Protein AF-A0A091FMA5-F1 (afdb_monomer_lite)

Secondary structure (DSSP, 8-state):
-HHHHHHHHHHHHHHHTTS-HHHHT-HHHHHHHHHHHHHHHT--

Sequence (44 aa):
LDTRRNFFTMRVVRHWHRLPRETVAAPSLEVFKARLDGALGSLV

pLDDT: mean 73.14, std 7.26, range [55.97, 85.0]

Structure (mmCIF, N/CA/C/O backbone):
data_AF-A0A091FMA5-F1
#
_entry.id   AF-A0A091FMA5-F1
#
loop_
_atom_site.group_PDB
_atom_site.id
_atom_site.type_symbol
_atom_site.label_atom_id
_atom_site.label_alt_id
_atom_site.label_comp_id
_atom_site.label_asym_id
_atom_site.label_entity_id
_atom_site.label_seq_id
_atom_site.pdbx_PDB_ins_code
_atom_site.Cartn_x
_atom_site.Cartn_y
_atom_site.Cartn_z
_atom_site.occupancy
_atom_site.B_iso_or_equiv
_atom_site.auth_seq_id
_atom_site.auth_comp_id
_atom_site.auth_asym_id
_atom_site.auth_atom_id
_atom_site.pdbx_PDB_model_num
ATOM 1 N N . LEU A 1 1 ? 23.247 -2.224 2.874 1.00 61.78 1 LEU A N 1
ATOM 2 C CA . LEU A 1 1 ? 22.027 -1.544 2.367 1.00 61.78 1 LEU A CA 1
ATOM 3 C C . LEU A 1 1 ? 20.808 -2.483 2.312 1.00 61.78 1 LEU A C 1
ATOM 5 O O . LEU A 1 1 ? 19.697 -1.994 2.469 1.00 61.78 1 LEU A O 1
ATOM 9 N N . ASP A 1 2 ? 20.981 -3.808 2.226 1.00 61.25 2 ASP A N 1
ATOM 10 C CA . ASP A 1 2 ? 19.874 -4.790 2.224 1.00 61.25 2 ASP A CA 1
ATOM 11 C C . ASP A 1 2 ? 19.073 -4.939 3.525 1.00 61.25 2 ASP A C 1
ATOM 13 O O . ASP A 1 2 ? 17.864 -5.172 3.487 1.00 61.25 2 ASP A O 1
ATOM 17 N N . THR A 1 3 ? 19.695 -4.754 4.691 1.00 67.56 3 THR A N 1
ATOM 18 C CA . THR A 1 3 ? 19.028 -4.981 5.987 1.00 67.56 3 THR A CA 1
ATOM 19 C C . THR A 1 3 ? 17.832 -4.051 6.207 1.00 67.56 3 THR A C 1
ATOM 21 O O . THR A 1 3 ? 16.814 -4.465 6.758 1.00 67.56 3 THR A O 1
ATOM 24 N N . ARG A 1 4 ? 17.911 -2.800 5.724 1.00 67.62 4 ARG A N 1
ATOM 25 C CA . ARG A 1 4 ? 16.813 -1.826 5.830 1.00 67.62 4 ARG A CA 1
ATOM 26 C C . ARG A 1 4 ? 15.636 -2.223 4.933 1.00 67.62 4 ARG A C 1
ATOM 28 O O . ARG A 1 4 ? 14.499 -2.185 5.391 1.00 67.62 4 ARG A O 1
ATOM 35 N N . ARG A 1 5 ? 15.901 -2.647 3.693 1.00 68.38 5 ARG A N 1
ATOM 36 C CA . ARG A 1 5 ? 14.872 -3.071 2.728 1.00 68.38 5 ARG A CA 1
ATOM 37 C C . ARG A 1 5 ? 14.112 -4.307 3.220 1.00 68.38 5 ARG A C 1
ATOM 39 O O . ARG A 1 5 ? 12.887 -4.282 3.258 1.00 68.38 5 ARG A O 1
ATOM 46 N N . ASN A 1 6 ? 14.822 -5.325 3.708 1.00 69.62 6 ASN A N 1
ATOM 47 C CA . ASN A 1 6 ? 14.196 -6.541 4.241 1.00 69.62 6 ASN A CA 1
ATOM 48 C C . ASN A 1 6 ? 13.352 -6.268 5.494 1.00 69.62 6 ASN A C 1
ATOM 50 O O . ASN A 1 6 ? 12.272 -6.837 5.651 1.00 69.62 6 ASN A O 1
ATOM 54 N N . PHE A 1 7 ? 13.790 -5.348 6.358 1.00 70.12 7 PHE A N 1
ATOM 55 C CA . PHE A 1 7 ? 13.035 -4.972 7.552 1.00 70.12 7 PHE A CA 1
ATOM 56 C C . PHE A 1 7 ? 11.710 -4.274 7.221 1.00 70.12 7 PHE A C 1
ATOM 58 O O . PHE A 1 7 ? 10.687 -4.572 7.843 1.00 70.12 7 PHE A O 1
ATOM 65 N N . PHE A 1 8 ? 11.704 -3.382 6.223 1.00 68.56 8 PHE A N 1
ATOM 66 C CA . PHE A 1 8 ? 10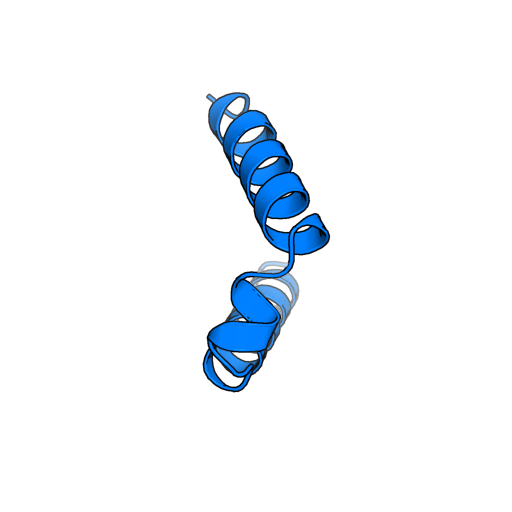.474 -2.748 5.745 1.00 68.56 8 PHE A CA 1
ATOM 67 C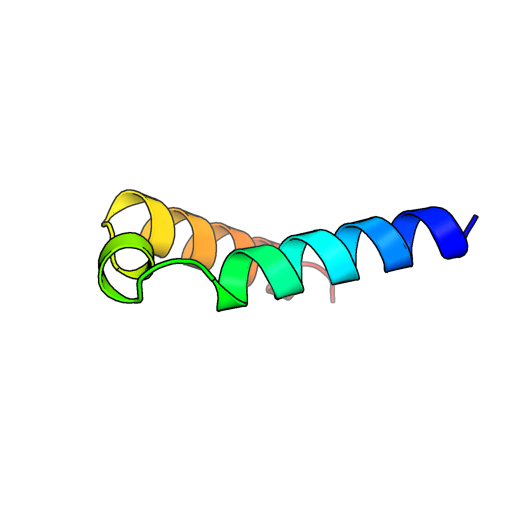 C . PHE A 1 8 ? 9.502 -3.782 5.173 1.00 68.56 8 PHE A C 1
ATOM 69 O O . PHE A 1 8 ? 8.346 -3.811 5.593 1.00 68.56 8 PHE A O 1
ATOM 76 N N . THR A 1 9 ? 9.974 -4.691 4.317 1.00 73.75 9 THR A N 1
ATOM 77 C CA . THR A 1 9 ? 9.135 -5.759 3.756 1.00 73.75 9 THR A CA 1
ATOM 78 C C . THR A 1 9 ? 8.558 -6.658 4.851 1.00 73.75 9 THR A C 1
ATOM 80 O O . THR A 1 9 ? 7.351 -6.883 4.890 1.00 73.75 9 THR A O 1
ATOM 83 N N . MET A 1 10 ? 9.373 -7.111 5.810 1.00 77.94 10 MET A N 1
ATOM 84 C CA . MET A 1 10 ? 8.895 -7.963 6.907 1.00 77.94 10 MET A CA 1
ATOM 85 C C . MET A 1 10 ? 7.887 -7.253 7.821 1.00 77.94 10 MET A C 1
ATOM 87 O O . MET A 1 10 ? 6.942 -7.888 8.296 1.00 77.94 10 MET A O 1
ATOM 91 N N . ARG A 1 11 ? 8.060 -5.948 8.078 1.00 77.00 11 ARG A N 1
ATOM 92 C CA . ARG A 1 11 ? 7.099 -5.159 8.865 1.00 77.00 11 ARG A CA 1
ATOM 93 C C . ARG A 1 11 ? 5.769 -4.997 8.142 1.00 77.00 11 ARG A C 1
ATOM 95 O O . ARG A 1 11 ? 4.733 -5.199 8.770 1.00 77.00 11 ARG A O 1
ATOM 102 N N . VAL A 1 12 ? 5.800 -4.678 6.850 1.00 73.56 12 VAL A N 1
ATOM 103 C CA . VAL A 1 12 ? 4.594 -4.520 6.028 1.00 73.56 12 VAL A CA 1
ATOM 104 C C . VAL A 1 12 ? 3.840 -5.844 5.927 1.00 73.56 12 VAL A C 1
ATOM 106 O O . VAL A 1 12 ? 2.649 -5.872 6.212 1.00 73.56 12 VAL A O 1
ATOM 109 N N . VAL A 1 13 ? 4.527 -6.958 5.648 1.00 74.50 13 VAL A N 1
ATOM 110 C CA . VAL A 1 13 ? 3.906 -8.294 5.564 1.00 74.50 13 VAL A CA 1
ATOM 111 C C . VAL A 1 13 ? 3.283 -8.713 6.899 1.00 74.50 13 VAL A C 1
ATOM 113 O O . VAL A 1 13 ? 2.147 -9.179 6.937 1.00 74.50 13 VAL A O 1
ATOM 116 N N . ARG A 1 14 ? 3.981 -8.498 8.023 1.00 77.44 14 ARG A N 1
ATOM 117 C CA . ARG A 1 14 ? 3.446 -8.807 9.360 1.00 77.44 14 ARG A CA 1
ATOM 118 C C . ARG A 1 14 ? 2.239 -7.937 9.716 1.00 77.44 14 ARG A C 1
ATOM 120 O O . ARG A 1 14 ? 1.331 -8.413 10.393 1.00 77.44 14 ARG A O 1
ATOM 127 N N . HIS A 1 15 ? 2.242 -6.673 9.300 1.00 72.12 15 HIS A N 1
ATOM 128 C CA . HIS A 1 15 ? 1.119 -5.766 9.515 1.00 72.12 15 HIS A CA 1
ATOM 129 C C . HIS A 1 15 ? -0.082 -6.167 8.654 1.00 72.12 15 HIS A C 1
ATOM 131 O O . HIS A 1 15 ? -1.196 -6.222 9.160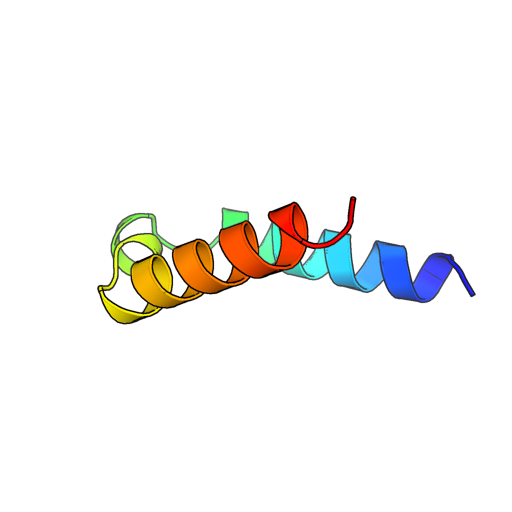 1.00 72.12 15 HIS A O 1
ATOM 137 N N . TRP A 1 16 ? 0.158 -6.573 7.407 1.00 75.31 16 TRP A N 1
ATOM 138 C CA . TRP A 1 16 ? -0.863 -7.090 6.500 1.00 75.31 16 TRP A CA 1
ATOM 139 C C . TRP A 1 16 ? -1.548 -8.349 7.037 1.00 75.31 16 TRP A C 1
ATOM 141 O O . TRP A 1 16 ? -2.766 -8.464 6.986 1.00 75.31 16 TRP A O 1
ATOM 151 N N . HIS A 1 17 ? -0.777 -9.256 7.644 1.00 70.06 17 HIS A N 1
ATOM 152 C CA . HIS A 1 17 ? -1.298 -10.475 8.271 1.00 70.06 17 HIS A CA 1
ATOM 153 C C . HIS A 1 17 ? -2.186 -10.217 9.501 1.00 70.06 17 HIS A C 1
ATOM 155 O O . HIS A 1 17 ? -2.889 -11.124 9.944 1.00 70.06 17 HIS A O 1
ATOM 161 N N . ARG A 1 18 ? -2.119 -9.008 10.077 1.00 78.56 18 ARG A N 1
ATOM 162 C CA . ARG A 1 18 ? -2.918 -8.567 11.231 1.00 78.56 18 ARG A CA 1
ATOM 163 C C . ARG A 1 18 ? -4.123 -7.712 10.839 1.00 78.56 18 ARG A C 1
ATOM 165 O O . ARG A 1 18 ? -4.918 -7.386 11.717 1.00 78.56 18 ARG A O 1
ATOM 172 N N . LEU A 1 19 ? -4.251 -7.325 9.570 1.00 73.69 19 LEU A N 1
ATOM 173 C CA . LEU A 1 19 ? -5.395 -6.550 9.105 1.00 73.69 19 LEU A CA 1
ATOM 174 C C . LEU A 1 19 ? -6.598 -7.480 8.874 1.00 73.69 19 LEU A C 1
ATOM 176 O O . LEU A 1 19 ? -6.425 -8.557 8.295 1.00 73.69 19 LEU A O 1
ATOM 180 N N . PRO A 1 20 ? -7.812 -7.086 9.305 1.00 68.62 20 PRO A N 1
ATOM 181 C CA . PRO A 1 20 ? -9.023 -7.842 9.018 1.00 68.62 20 PRO A CA 1
ATOM 182 C C . PRO A 1 20 ? -9.199 -7.985 7.508 1.00 68.62 20 PRO A C 1
ATOM 184 O O . PRO A 1 20 ? -9.027 -7.022 6.755 1.00 68.62 20 PRO A O 1
ATOM 187 N N . ARG A 1 21 ? -9.561 -9.186 7.054 1.00 67.19 21 ARG A N 1
ATOM 188 C CA . ARG A 1 21 ? -9.804 -9.475 5.633 1.00 67.19 21 ARG A CA 1
ATOM 189 C C . ARG A 1 21 ? -10.857 -8.538 5.033 1.00 67.19 21 ARG A C 1
ATOM 191 O O . ARG A 1 21 ? -10.741 -8.195 3.861 1.00 67.19 21 ARG A O 1
ATOM 198 N N . GLU A 1 22 ? -11.818 -8.071 5.831 1.00 62.31 22 GLU A N 1
ATOM 199 C CA . GLU A 1 22 ? -12.827 -7.098 5.401 1.00 62.31 22 GLU A CA 1
ATOM 200 C C . GLU A 1 22 ? -12.223 -5.709 5.140 1.00 62.31 22 GLU A C 1
ATOM 202 O O . GLU A 1 22 ? -12.581 -5.053 4.165 1.00 62.31 22 GLU A O 1
ATOM 207 N N . THR A 1 23 ? -11.249 -5.269 5.947 1.00 61.50 23 THR A N 1
ATOM 208 C CA . THR A 1 23 ? -10.503 -4.018 5.706 1.00 61.50 23 THR A CA 1
ATOM 209 C C . THR A 1 23 ? -9.602 -4.137 4.474 1.00 61.50 23 THR A C 1
ATOM 211 O O . THR A 1 23 ? -9.324 -3.146 3.800 1.00 61.50 23 THR A O 1
ATOM 214 N N . VAL A 1 24 ? -9.180 -5.365 4.155 1.00 60.78 24 VAL A N 1
ATOM 215 C CA . VAL A 1 24 ? -8.374 -5.691 2.973 1.00 60.78 24 VAL A CA 1
ATOM 216 C C . VAL A 1 24 ? -9.203 -5.731 1.672 1.00 60.78 24 VAL A C 1
ATOM 218 O O . VAL A 1 24 ? -8.627 -5.671 0.588 1.00 60.78 24 VAL A O 1
ATOM 221 N N . ALA A 1 25 ? -10.535 -5.779 1.762 1.00 66.38 25 ALA A N 1
ATOM 222 C CA . ALA A 1 25 ? -11.461 -5.782 0.623 1.00 66.38 25 ALA A CA 1
ATOM 223 C C . ALA A 1 25 ? -12.166 -4.426 0.410 1.00 66.38 25 ALA A C 1
ATOM 225 O O . ALA A 1 25 ? -13.177 -4.341 -0.287 1.00 66.38 25 ALA A O 1
ATOM 226 N N . ALA A 1 26 ? -11.653 -3.350 1.014 1.00 72.69 26 ALA A N 1
ATOM 227 C CA . ALA A 1 26 ? -12.158 -2.010 0.750 1.00 72.69 26 ALA A CA 1
ATOM 228 C C . ALA A 1 26 ? -11.912 -1.628 -0.728 1.00 72.69 26 ALA A C 1
ATOM 230 O O . ALA A 1 26 ? -10.819 -1.889 -1.243 1.00 72.69 26 ALA A O 1
ATOM 231 N N . PRO A 1 27 ? -12.857 -0.942 -1.403 1.00 74.56 27 PRO A N 1
ATOM 232 C CA . PRO A 1 27 ? -12.707 -0.536 -2.805 1.00 74.56 27 PRO A CA 1
ATOM 233 C C . PRO A 1 27 ? -11.407 0.229 -3.094 1.00 74.56 27 PRO A C 1
ATOM 235 O O . PRO A 1 27 ? -10.811 0.079 -4.157 1.00 74.56 27 PRO A O 1
ATOM 238 N N . SER A 1 28 ? -10.921 1.016 -2.130 1.00 77.94 28 SER A N 1
ATOM 239 C CA . SER A 1 28 ? -9.657 1.750 -2.236 1.00 77.94 28 SER A CA 1
ATOM 240 C C . SER A 1 28 ? -8.421 0.844 -2.238 1.00 77.94 28 SER A C 1
ATOM 242 O O . SER A 1 28 ? -7.437 1.168 -2.904 1.00 77.94 28 SER A O 1
ATOM 244 N N . LEU A 1 29 ? -8.456 -0.288 -1.528 1.00 76.12 29 LEU A N 1
ATOM 245 C CA . LEU A 1 29 ? -7.324 -1.205 -1.430 1.00 76.12 29 LEU A CA 1
ATOM 246 C C . LEU A 1 29 ? -7.234 -2.144 -2.631 1.00 76.12 29 LEU A C 1
ATOM 248 O O . LEU A 1 29 ? -6.132 -2.435 -3.081 1.00 76.12 29 LEU A O 1
ATOM 252 N N . GLU A 1 30 ? -8.368 -2.567 -3.186 1.00 79.44 30 GLU A N 1
ATOM 253 C CA . GLU A 1 30 ? -8.394 -3.332 -4.438 1.00 79.44 30 GLU A CA 1
ATOM 254 C C . GLU A 1 30 ? -7.863 -2.492 -5.607 1.00 79.44 30 GLU A C 1
ATOM 256 O O . GLU A 1 30 ? -7.019 -2.950 -6.375 1.00 79.44 30 GLU A O 1
A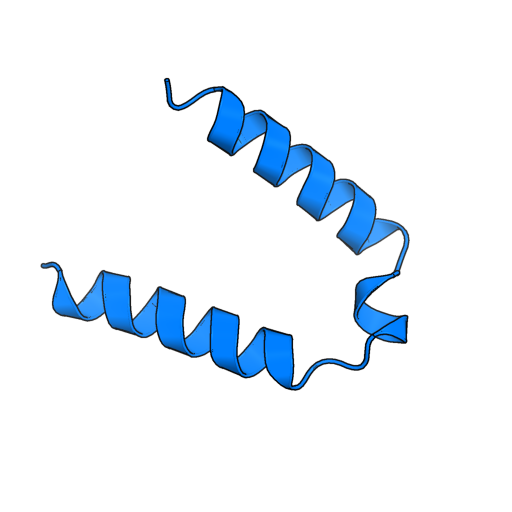TOM 261 N N . VAL A 1 31 ? -8.237 -1.208 -5.671 1.00 81.44 31 VAL A N 1
ATOM 262 C CA . VAL A 1 31 ? -7.653 -0.259 -6.635 1.00 81.44 31 VAL A CA 1
ATOM 263 C C . VAL A 1 31 ? -6.152 -0.066 -6.390 1.00 81.44 31 VAL A C 1
ATOM 265 O O . VAL A 1 31 ? -5.378 0.039 -7.341 1.00 81.44 31 VAL A O 1
ATOM 268 N N . PHE A 1 32 ? -5.715 -0.032 -5.130 1.00 81.00 32 PHE A N 1
ATOM 269 C CA . PHE A 1 32 ? -4.297 0.074 -4.788 1.00 81.00 32 PHE A CA 1
ATOM 270 C C . PHE A 1 32 ? -3.498 -1.175 -5.192 1.00 81.00 32 PHE A C 1
ATOM 272 O O . PHE A 1 32 ? -2.426 -1.031 -5.778 1.00 81.00 32 PHE A O 1
ATOM 279 N N . LYS A 1 33 ? -4.024 -2.385 -4.957 1.00 78.94 33 LYS A N 1
ATOM 280 C CA . LYS A 1 33 ? -3.417 -3.646 -5.416 1.00 78.94 33 LYS A CA 1
ATOM 281 C C . LYS A 1 33 ? -3.330 -3.706 -6.935 1.00 78.94 33 LYS A C 1
ATOM 283 O O . LYS A 1 33 ? -2.242 -3.921 -7.441 1.00 78.94 33 LYS A O 1
ATOM 288 N N . ALA A 1 34 ? -4.406 -3.389 -7.659 1.00 84.62 34 ALA A N 1
ATOM 289 C CA . ALA A 1 34 ? -4.391 -3.375 -9.124 1.00 84.62 34 ALA A CA 1
ATOM 290 C C . ALA A 1 34 ? -3.319 -2.424 -9.694 1.00 84.62 34 ALA A C 1
ATOM 292 O O . ALA A 1 34 ? -2.654 -2.739 -10.680 1.00 84.62 34 ALA A O 1
ATOM 293 N N . ARG A 1 35 ? -3.107 -1.266 -9.049 1.00 84.31 35 ARG A N 1
ATOM 294 C CA . ARG A 1 35 ? -2.025 -0.334 -9.409 1.00 84.31 35 ARG A CA 1
ATOM 295 C C . ARG A 1 35 ? -0.639 -0.891 -9.086 1.00 84.31 35 ARG A C 1
ATOM 297 O O . ARG A 1 35 ? 0.276 -0.700 -9.880 1.00 84.31 35 ARG A O 1
ATOM 304 N N . LEU A 1 36 ? -0.478 -1.557 -7.942 1.00 84.06 36 LEU A N 1
ATOM 305 C CA . LEU A 1 36 ? 0.776 -2.213 -7.568 1.00 84.06 36 LEU A CA 1
ATOM 306 C C . LEU A 1 36 ? 1.112 -3.375 -8.502 1.00 84.06 36 LEU A C 1
ATOM 308 O O . LEU A 1 36 ? 2.243 -3.451 -8.962 1.00 84.06 36 LEU A O 1
ATOM 312 N N . ASP A 1 37 ? 0.147 -4.232 -8.816 1.00 83.31 37 ASP A N 1
ATOM 313 C CA . ASP A 1 37 ? 0.324 -5.372 -9.715 1.00 83.31 37 ASP A CA 1
ATOM 314 C C . ASP A 1 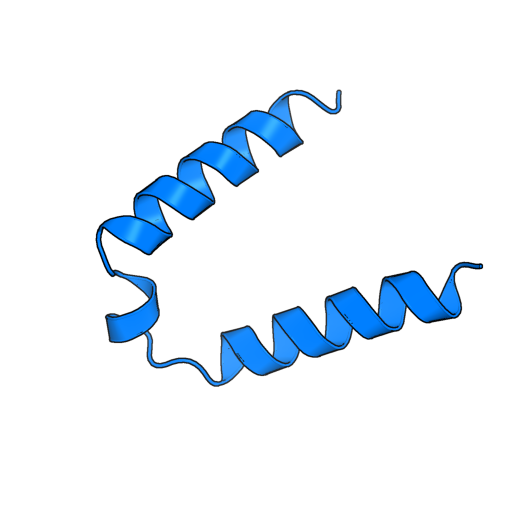37 ? 0.682 -4.901 -11.130 1.00 83.31 37 ASP A C 1
ATOM 316 O O . ASP A 1 37 ? 1.597 -5.442 -11.747 1.00 83.31 37 ASP A O 1
ATOM 320 N N . GLY A 1 38 ? 0.051 -3.823 -11.613 1.00 85.00 38 GLY A N 1
ATOM 321 C CA . GLY A 1 38 ? 0.434 -3.176 -12.870 1.00 85.00 38 GLY A CA 1
ATOM 322 C C . GLY A 1 38 ? 1.851 -2.585 -12.845 1.00 85.00 38 GLY A C 1
ATOM 323 O O . GLY A 1 38 ? 2.607 -2.752 -13.799 1.00 85.00 38 GLY A O 1
ATOM 324 N N . ALA A 1 39 ? 2.245 -1.932 -11.748 1.00 83.12 39 ALA A N 1
ATOM 325 C CA . ALA A 1 39 ? 3.582 -1.353 -11.604 1.00 83.12 39 ALA A CA 1
ATOM 326 C C . ALA A 1 39 ? 4.683 -2.420 -11.458 1.00 83.12 39 ALA A C 1
ATOM 328 O O . ALA A 1 39 ? 5.768 -2.260 -12.012 1.00 83.12 39 ALA A O 1
ATOM 329 N N . LEU A 1 40 ? 4.407 -3.514 -10.741 1.00 77.44 40 LEU A N 1
ATOM 330 C CA . LEU A 1 40 ? 5.322 -4.647 -10.581 1.00 77.44 40 LEU A CA 1
ATOM 331 C C . LEU A 1 40 ? 5.433 -5.473 -11.865 1.00 77.44 40 LEU A C 1
ATOM 333 O O . LEU A 1 40 ? 6.529 -5.904 -12.205 1.00 77.44 40 LEU A O 1
ATOM 337 N N . GLY A 1 41 ? 4.336 -5.643 -12.610 1.00 73.81 41 GLY A N 1
ATOM 338 C CA . GLY A 1 41 ? 4.351 -6.280 -13.930 1.00 73.81 41 GLY A CA 1
ATOM 339 C C . GLY A 1 41 ? 5.126 -5.483 -14.985 1.00 73.81 41 GLY A C 1
ATOM 340 O O . GLY A 1 41 ? 5.623 -6.064 -15.943 1.00 73.81 41 GLY A O 1
ATOM 341 N N . SER A 1 42 ? 5.279 -4.170 -14.788 1.00 72.12 42 SER A N 1
ATOM 342 C CA . SER A 1 42 ? 6.109 -3.300 -15.632 1.00 72.12 42 SER A CA 1
ATOM 343 C C . SER A 1 42 ? 7.599 -3.316 -15.261 1.00 72.12 42 SER A C 1
ATOM 345 O O . SER A 1 42 ? 8.389 -2.666 -15.943 1.00 72.12 42 SER A O 1
ATOM 347 N N . LEU A 1 43 ? 7.994 -4.010 -14.188 1.00 66.88 43 LEU A N 1
ATOM 348 C CA . LEU A 1 43 ? 9.388 -4.174 -13.764 1.00 66.88 43 LEU A CA 1
ATOM 349 C C . LEU A 1 43 ? 9.995 -5.477 -14.335 1.00 66.88 43 LEU A C 1
ATOM 351 O O . LEU A 1 43 ? 10.666 -6.217 -13.613 1.00 66.88 43 LEU A O 1
ATOM 355 N N . VAL A 1 44 ? 9.714 -5.767 -15.612 1.00 55.97 44 VAL A N 1
ATOM 356 C CA . VAL A 1 4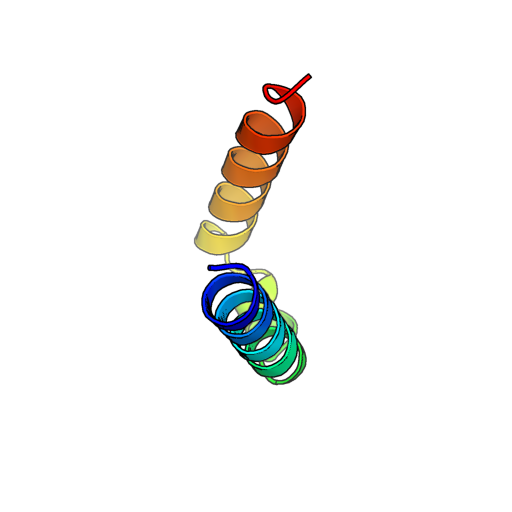4 ? 10.355 -6.815 -16.433 1.00 55.97 44 VAL A CA 1
ATOM 357 C C . VAL A 1 44 ? 11.269 -6.153 -17.451 1.00 55.97 44 VAL A C 1
ATOM 359 O O . VAL A 1 44 ? 10.816 -5.173 -18.083 1.00 55.97 44 VAL A O 1
#

Organism: Cuculus canorus (NCBI:txid55661)

Radius of gyration: 12.8 Å; chains: 1; bounding box: 35×12×28 Å

Foldseek 3Di:
DVVVVVVVVVVVVVVVVVDPVVVCPPPVNVVVVVVVVVVVVVVD